Protein AF-A0AAD9BUG5-F1 (afdb_monomer_lite)

Sequence (79 aa):
MAGAQPGVHALQLKPVSVPESLRRGTKFMKWDDDSTTVTPVTLTVDPKGYFLYWTDQNNCFMLDELGKNFLHFFTGSYF

Secondary structure (DSSP, 8-state):
-------------PPP---HHHHH-EEEEEEETTEEEEEEEEEEE-TTS--EEEEEHHHHHHHHHHHHHHHHHHHS---

Foldseek 3Di:
DDDDPPDPPPVPDDQDADDVDQAVWDWDWDDDPVDPDTFIWTWHADRNRPDIDIDTVVVVVVVVVVVVVVVCVVVPDPD

InterPro domains:
  IPR037862 PLC-beta, PH domain [PF17787] (17-59)

Radius of gyration: 24.02 Å; chains: 1; bounding box: 40×52×78 Å

pLDDT: mean 74.1, std 16.04, range [43.34, 94.19]

Structure (mmCIF, N/CA/C/O backbone):
data_AF-A0AAD9BUG5-F1
#
_entry.id   AF-A0AAD9BUG5-F1
#
loop_
_atom_site.group_PDB
_atom_site.id
_atom_site.type_symbol
_atom_site.label_atom_id
_atom_site.label_alt_id
_atom_site.label_comp_id
_atom_site.label_asym_id
_atom_site.label_entity_id
_atom_site.label_seq_id
_atom_site.pdbx_PDB_ins_code
_atom_site.Cartn_x
_atom_site.Cartn_y
_atom_site.Cartn_z
_atom_site.occupancy
_atom_site.B_iso_or_equiv
_atom_site.auth_seq_id
_atom_site.auth_comp_id
_atom_site.auth_asym_id
_atom_site.auth_atom_id
_atom_site.pdbx_PDB_model_num
ATOM 1 N N . MET A 1 1 ? -22.032 -9.270 52.485 1.00 43.34 1 MET A N 1
ATOM 2 C CA . MET A 1 1 ? -22.306 -9.699 51.097 1.00 43.34 1 MET A CA 1
ATOM 3 C C . MET A 1 1 ? -21.640 -8.685 50.179 1.00 43.34 1 MET A C 1
ATOM 5 O O . MET A 1 1 ? -22.102 -7.556 50.126 1.00 43.34 1 MET A O 1
ATOM 9 N N . ALA A 1 2 ? -20.491 -9.019 49.585 1.00 48.19 2 ALA A N 1
ATOM 10 C CA . ALA A 1 2 ? -19.787 -8.113 48.678 1.00 48.19 2 ALA A CA 1
ATOM 11 C C . ALA A 1 2 ? -20.369 -8.282 47.268 1.00 48.19 2 ALA A C 1
ATOM 13 O O . ALA A 1 2 ? -20.335 -9.380 46.718 1.00 48.19 2 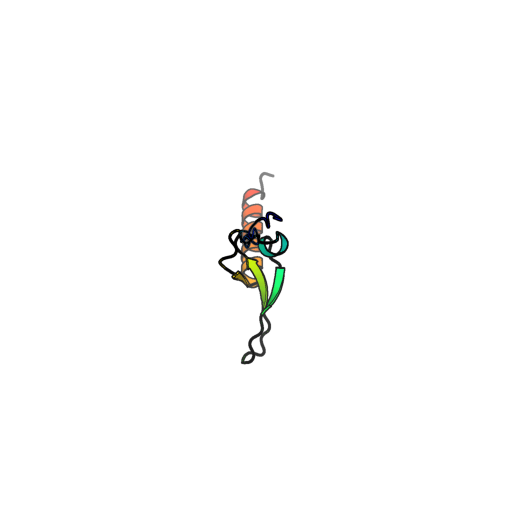ALA A O 1
ATOM 14 N N . GLY A 1 3 ? -20.946 -7.216 46.714 1.00 56.41 3 GLY A N 1
ATOM 15 C CA . GLY A 1 3 ? -21.411 -7.191 45.331 1.00 56.41 3 GLY A CA 1
ATOM 16 C C . GLY A 1 3 ? -20.217 -7.192 44.385 1.00 56.41 3 GLY A C 1
ATOM 17 O O . GLY A 1 3 ? -19.630 -6.145 44.130 1.00 56.41 3 GLY A O 1
ATOM 18 N N . ALA A 1 4 ? -19.840 -8.364 43.881 1.00 59.59 4 ALA A N 1
ATOM 19 C CA . ALA A 1 4 ? -18.934 -8.455 42.748 1.00 59.59 4 ALA A CA 1
ATOM 20 C C . ALA A 1 4 ? -19.672 -7.919 41.513 1.00 59.59 4 ALA A C 1
ATOM 22 O O . ALA A 1 4 ? -20.681 -8.490 41.102 1.00 59.59 4 ALA A O 1
ATOM 23 N N . GLN A 1 5 ? -19.199 -6.811 40.939 1.00 62.78 5 GLN A N 1
ATOM 24 C CA . GLN A 1 5 ? -19.671 -6.360 39.631 1.00 62.78 5 GLN A CA 1
ATOM 25 C C . GLN A 1 5 ? -19.236 -7.412 38.595 1.00 62.78 5 GLN A C 1
ATOM 27 O O . GLN A 1 5 ? -18.029 -7.609 38.419 1.00 62.78 5 GLN A O 1
ATOM 32 N N . PRO A 1 6 ? -20.164 -8.134 37.938 1.00 54.00 6 PRO A N 1
ATOM 33 C CA . PRO A 1 6 ? -19.788 -9.167 36.991 1.00 54.00 6 PRO A CA 1
ATOM 34 C C . PRO A 1 6 ? -19.260 -8.511 35.712 1.00 54.00 6 PRO A C 1
ATOM 36 O O . PRO A 1 6 ? -19.983 -7.788 35.035 1.00 54.00 6 PRO A O 1
ATOM 39 N N . GLY A 1 7 ? -17.987 -8.773 35.414 1.00 60.28 7 GLY A N 1
ATOM 40 C CA . GLY A 1 7 ? -17.407 -8.853 34.073 1.00 60.28 7 GLY A CA 1
ATOM 41 C C . GLY A 1 7 ? -17.804 -7.786 33.052 1.00 60.28 7 GLY A C 1
ATOM 42 O O . GLY A 1 7 ? -18.663 -8.021 32.211 1.00 60.28 7 GLY A O 1
ATOM 43 N N . VAL A 1 8 ? -17.040 -6.694 32.994 1.00 53.88 8 VAL A N 1
ATOM 44 C CA . VAL A 1 8 ? -16.883 -5.921 31.751 1.00 53.88 8 VAL A CA 1
ATOM 45 C C . VAL A 1 8 ? -15.438 -6.044 31.275 1.00 53.88 8 VAL A C 1
ATOM 47 O O . VAL A 1 8 ? -14.729 -5.067 31.083 1.00 53.88 8 VAL A O 1
ATOM 50 N N . HIS A 1 9 ? -14.994 -7.277 31.038 1.00 56.09 9 HIS A N 1
ATOM 51 C CA . HIS A 1 9 ? -14.000 -7.505 29.989 1.00 56.09 9 HIS A CA 1
ATOM 52 C C . HIS A 1 9 ? -14.755 -7.721 28.677 1.00 56.09 9 HIS A C 1
ATOM 54 O O . HIS A 1 9 ? -14.644 -8.760 28.033 1.00 56.09 9 HIS A O 1
ATOM 60 N N . ALA A 1 10 ? -15.581 -6.743 28.293 1.00 62.44 10 ALA A N 1
ATOM 61 C CA . ALA A 1 10 ? -16.038 -6.667 26.919 1.00 62.44 10 ALA A CA 1
ATOM 62 C C . ALA A 1 10 ? -14.779 -6.432 26.082 1.00 62.44 10 ALA A C 1
ATOM 64 O O . ALA A 1 10 ? -14.154 -5.375 26.187 1.00 62.44 10 ALA A O 1
ATOM 65 N N . LEU A 1 11 ? -14.364 -7.441 25.315 1.00 62.62 11 LEU A N 1
ATOM 66 C CA . LEU A 1 11 ? -13.319 -7.295 24.313 1.00 62.62 11 LEU A CA 1
ATOM 67 C C . LEU A 1 11 ? -13.805 -6.226 23.328 1.00 62.62 11 LEU A C 1
ATOM 69 O O . LEU A 1 11 ? -14.615 -6.499 22.445 1.00 62.62 11 LEU A O 1
ATOM 73 N N . GLN A 1 12 ? -13.384 -4.982 23.546 1.00 69.62 12 GLN A N 1
ATOM 74 C CA . GLN A 1 12 ? -13.719 -3.847 22.698 1.00 69.62 12 GLN A CA 1
ATOM 75 C C . GLN A 1 12 ? -12.962 -4.030 21.384 1.00 69.62 12 GLN A C 1
ATOM 77 O O . GLN A 1 12 ? -11.823 -3.583 21.239 1.00 69.62 12 GLN A O 1
ATOM 82 N N . LEU A 1 13 ? -13.578 -4.753 20.448 1.00 70.44 13 LEU A N 1
ATOM 83 C CA . LEU A 1 13 ? -13.075 -4.887 19.090 1.00 70.44 13 LEU A CA 1
ATOM 84 C C . LEU A 1 13 ? -13.075 -3.495 18.464 1.00 70.44 13 LEU A C 1
ATOM 86 O O . LEU A 1 13 ? -14.125 -2.905 18.212 1.00 70.44 13 LEU A O 1
ATOM 90 N N . LYS A 1 14 ? -11.880 -2.947 18.263 1.00 78.75 14 LYS A N 1
ATOM 91 C CA . LYS A 1 14 ? -11.716 -1.682 17.558 1.00 78.75 14 LYS A CA 1
ATOM 92 C C . LYS A 1 14 ? -11.760 -1.954 16.057 1.00 78.75 14 LYS A C 1
ATOM 94 O O . LYS A 1 14 ? -11.156 -2.934 15.614 1.00 78.75 14 LYS A O 1
ATOM 99 N N . PRO A 1 15 ? -12.437 -1.103 15.270 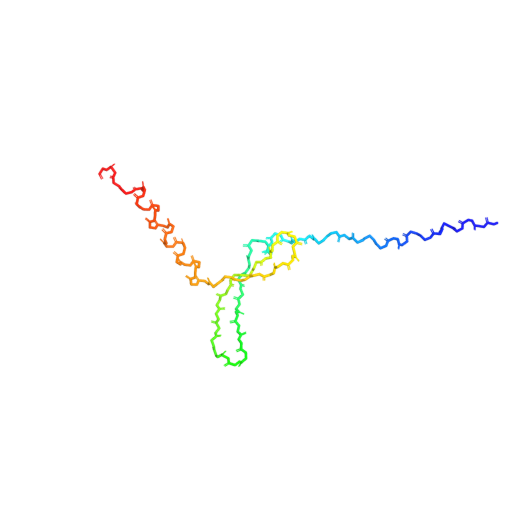1.00 80.00 15 PRO A N 1
ATOM 100 C CA . PRO A 1 15 ? -12.327 -1.180 13.823 1.00 80.00 15 PRO A CA 1
ATOM 101 C C . PRO A 1 15 ? -10.860 -1.017 13.410 1.00 80.00 15 PRO A C 1
ATOM 103 O O . PRO A 1 15 ? -10.098 -0.289 14.055 1.00 80.00 15 PRO A O 1
ATOM 106 N N . VAL A 1 16 ? -10.469 -1.705 12.335 1.00 84.00 16 VAL A N 1
ATOM 107 C CA . VAL A 1 16 ? -9.136 -1.556 11.746 1.00 84.00 16 VAL A CA 1
ATOM 108 C C . VAL A 1 16 ? -8.938 -0.096 11.356 1.00 84.00 16 VAL A C 1
ATOM 110 O O . VAL A 1 16 ? -9.748 0.489 10.640 1.00 84.00 16 VAL A O 1
ATOM 113 N N . SER A 1 17 ? -7.852 0.491 11.852 1.00 88.81 17 SER A N 1
ATOM 114 C CA . SER A 1 17 ? -7.410 1.825 11.471 1.00 88.81 17 SER A CA 1
ATOM 115 C C . SER A 1 17 ? -6.100 1.685 10.721 1.00 88.81 17 SER A C 1
ATOM 117 O O . SER A 1 17 ? -5.120 1.178 11.270 1.00 88.81 17 SER A O 1
ATOM 119 N N . VAL A 1 18 ? -6.096 2.097 9.455 1.00 89.94 18 VAL A N 1
ATOM 120 C CA . VAL A 1 18 ? -4.911 2.014 8.603 1.00 89.94 18 VAL A CA 1
ATOM 121 C C . VAL A 1 18 ? -4.069 3.283 8.784 1.00 89.94 18 VAL A C 1
ATOM 123 O O . VAL A 1 18 ? -4.567 4.382 8.518 1.00 89.94 18 VAL A O 1
ATOM 126 N N . PRO A 1 19 ? -2.796 3.160 9.204 1.00 91.19 19 PRO A N 1
ATOM 127 C CA . PRO A 1 19 ? -1.868 4.279 9.307 1.00 91.19 19 PRO A CA 1
ATOM 128 C C . PRO A 1 19 ? -1.743 5.067 8.002 1.00 91.19 19 PRO A C 1
ATOM 130 O O . PRO A 1 19 ? -1.742 4.498 6.909 1.00 91.19 19 PRO A O 1
ATOM 133 N N . GLU A 1 20 ? -1.549 6.382 8.106 1.00 89.25 20 GLU A N 1
ATOM 134 C CA . GLU A 1 20 ? -1.394 7.242 6.928 1.00 89.25 20 GLU A CA 1
ATOM 135 C C . GLU A 1 20 ? -0.170 6.860 6.082 1.00 89.25 20 GLU A C 1
ATOM 137 O O . GLU A 1 20 ? -0.230 6.932 4.860 1.00 89.25 20 GLU A O 1
ATOM 142 N N . SER A 1 21 ? 0.909 6.376 6.702 1.00 87.69 21 SER A N 1
ATOM 143 C CA . SER A 1 21 ? 2.099 5.883 5.996 1.00 87.69 21 SER A CA 1
ATOM 144 C C . SER A 1 21 ? 1.789 4.720 5.048 1.00 87.69 21 SER A C 1
ATOM 146 O O . SER A 1 21 ? 2.284 4.693 3.922 1.00 87.69 21 SER A O 1
ATOM 148 N N . LEU A 1 22 ? 0.920 3.794 5.467 1.00 88.19 22 LEU A N 1
ATOM 149 C CA . LEU A 1 22 ? 0.479 2.670 4.638 1.00 88.19 22 LEU A CA 1
ATOM 150 C C . LEU A 1 22 ? -0.519 3.104 3.560 1.00 88.19 22 LEU A C 1
ATOM 152 O O . LEU A 1 22 ? -0.549 2.513 2.485 1.00 88.19 22 LEU A O 1
ATOM 156 N N . ARG A 1 23 ? -1.305 4.156 3.813 1.00 89.75 23 ARG A N 1
ATOM 157 C CA . ARG A 1 23 ? -2.234 4.733 2.826 1.00 89.75 23 ARG A CA 1
ATOM 158 C C . ARG A 1 23 ? -1.531 5.580 1.767 1.00 89.75 23 ARG A C 1
ATOM 160 O O . ARG A 1 23 ? -1.968 5.610 0.624 1.00 89.75 23 ARG A O 1
ATOM 167 N N . ARG A 1 24 ? -0.470 6.293 2.152 1.00 88.44 24 ARG A N 1
ATOM 168 C CA . ARG A 1 24 ? 0.341 7.137 1.262 1.00 88.44 24 ARG A CA 1
ATOM 169 C C . ARG A 1 24 ? 1.239 6.302 0.348 1.00 88.44 24 ARG A C 1
ATOM 171 O O . ARG A 1 24 ? 1.606 6.760 -0.728 1.00 88.44 24 ARG A O 1
ATOM 178 N N . GLY A 1 25 ? 1.548 5.082 0.774 1.00 89.38 25 GLY A N 1
ATOM 179 C CA . GLY A 1 25 ? 2.415 4.162 0.061 1.00 89.38 25 GLY A CA 1
ATOM 180 C C . GLY A 1 25 ? 3.861 4.280 0.531 1.00 89.38 25 GLY A C 1
ATOM 181 O O . GLY A 1 25 ? 4.380 5.371 0.767 1.00 89.38 25 GLY A O 1
ATOM 182 N N . THR A 1 26 ? 4.522 3.137 0.685 1.00 89.44 26 THR A N 1
ATOM 183 C CA . THR A 1 26 ? 5.935 3.045 1.081 1.00 89.44 26 THR A CA 1
ATOM 184 C C . THR A 1 26 ? 6.699 2.218 0.051 1.00 89.44 26 THR A C 1
ATOM 186 O O . THR A 1 26 ? 6.155 1.273 -0.516 1.00 89.44 26 THR A O 1
ATOM 189 N N . LYS A 1 27 ? 7.952 2.587 -0.234 1.00 90.19 27 LYS A N 1
ATOM 190 C CA . LYS A 1 27 ? 8.784 1.876 -1.214 1.00 90.19 27 LYS A CA 1
ATOM 191 C C . LYS A 1 27 ? 9.397 0.620 -0.598 1.00 90.19 27 LYS A C 1
ATOM 193 O O . LYS A 1 27 ? 10.009 0.692 0.463 1.00 90.19 27 LYS A O 1
ATOM 198 N N . PHE A 1 28 ? 9.274 -0.495 -1.304 1.00 91.12 28 PHE A N 1
ATOM 199 C CA . PHE A 1 28 ? 9.842 -1.792 -0.950 1.00 91.12 28 PHE A CA 1
ATOM 200 C C . PHE A 1 28 ? 10.510 -2.438 -2.163 1.00 91.12 28 PHE A C 1
ATOM 202 O O . PHE A 1 28 ? 10.292 -2.026 -3.301 1.00 91.12 28 PHE A O 1
ATOM 209 N N . MET A 1 29 ? 11.318 -3.462 -1.910 1.00 89.44 29 MET A N 1
ATOM 210 C CA . MET A 1 29 ? 11.902 -4.309 -2.944 1.00 89.44 29 MET A CA 1
ATOM 211 C C . MET A 1 29 ? 11.113 -5.613 -3.012 1.00 89.44 29 MET A C 1
ATOM 213 O O . MET A 1 29 ? 11.069 -6.358 -2.033 1.00 89.44 29 MET A O 1
ATOM 217 N N . LYS A 1 30 ? 10.477 -5.879 -4.154 1.00 88.25 30 LYS A N 1
ATOM 218 C CA . LYS A 1 30 ? 9.885 -7.180 -4.454 1.00 88.25 30 LYS A CA 1
ATOM 219 C C . LYS A 1 30 ? 10.985 -8.084 -5.000 1.00 88.25 30 LYS A C 1
ATOM 221 O O . LYS A 1 30 ? 11.681 -7.702 -5.937 1.00 88.25 30 LYS A O 1
ATOM 226 N N . TRP A 1 31 ? 11.134 -9.251 -4.396 1.00 89.31 31 TRP A N 1
ATOM 227 C CA . TRP A 1 31 ? 12.068 -10.294 -4.796 1.00 89.31 31 TRP A CA 1
ATOM 228 C C . TRP A 1 31 ? 11.331 -11.633 -4.707 1.00 89.31 31 TRP A C 1
ATOM 230 O O . TRP A 1 31 ? 10.432 -11.777 -3.876 1.00 89.31 31 TRP A O 1
ATOM 240 N N . ASP A 1 32 ? 11.671 -12.571 -5.582 1.00 85.19 32 ASP A N 1
ATOM 241 C CA . ASP A 1 32 ? 11.085 -13.910 -5.637 1.00 85.19 32 ASP A CA 1
ATOM 242 C C . ASP A 1 32 ? 12.249 -14.917 -5.623 1.00 85.19 32 ASP A C 1
ATOM 244 O O . ASP A 1 32 ? 13.226 -14.701 -6.333 1.00 85.19 32 ASP A O 1
ATOM 248 N N . ASP A 1 33 ? 12.179 -15.998 -4.837 1.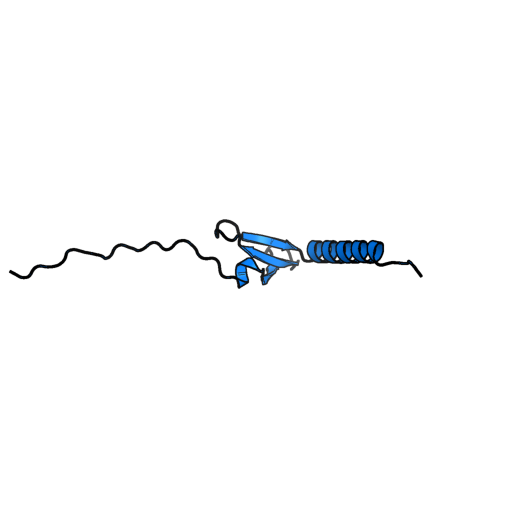00 84.06 33 ASP A N 1
ATOM 249 C CA . ASP A 1 33 ? 13.305 -16.949 -4.675 1.00 84.06 33 ASP A CA 1
ATOM 250 C C . ASP A 1 33 ? 13.759 -17.585 -6.005 1.00 84.06 33 ASP A C 1
ATOM 252 O O . ASP A 1 33 ? 14.944 -17.844 -6.212 1.00 84.06 33 ASP A O 1
ATOM 256 N N . ASP A 1 34 ? 12.822 -17.779 -6.936 1.00 83.19 34 ASP A N 1
ATOM 257 C CA . ASP A 1 34 ? 13.078 -18.354 -8.262 1.00 83.19 34 ASP A CA 1
ATOM 258 C C . ASP A 1 34 ? 13.622 -17.329 -9.276 1.00 83.19 34 ASP A C 1
ATOM 260 O O . ASP A 1 34 ? 13.944 -17.672 -10.417 1.00 83.19 34 ASP A O 1
ATOM 264 N N . SER A 1 35 ? 13.702 -16.050 -8.898 1.00 74.62 35 SER A N 1
ATOM 265 C CA . SER A 1 35 ? 14.048 -14.946 -9.784 1.00 74.62 35 SER A CA 1
ATOM 266 C C . SER A 1 35 ? 15.168 -14.095 -9.194 1.00 74.62 35 SER A C 1
ATOM 268 O O . SER A 1 35 ? 15.026 -13.463 -8.156 1.00 74.62 35 SER A O 1
ATOM 270 N N . THR A 1 36 ? 16.286 -13.961 -9.908 1.00 78.12 36 THR A N 1
ATOM 271 C CA . THR A 1 36 ? 17.366 -13.035 -9.513 1.00 78.12 36 THR A CA 1
ATOM 272 C C . THR A 1 36 ? 16.988 -11.556 -9.660 1.00 78.12 36 THR A C 1
ATOM 274 O O . THR A 1 36 ? 17.803 -10.676 -9.385 1.00 78.12 36 THR A O 1
ATOM 277 N N . THR A 1 37 ? 15.780 -11.259 -10.140 1.00 77.06 37 THR A N 1
ATOM 278 C CA . THR A 1 37 ? 15.302 -9.896 -10.361 1.00 77.06 37 THR A CA 1
ATOM 279 C C . THR A 1 37 ? 14.672 -9.316 -9.102 1.00 77.06 37 THR A C 1
ATOM 281 O O . THR A 1 37 ? 13.718 -9.857 -8.551 1.00 77.06 37 THR A O 1
ATOM 284 N N . VAL A 1 38 ? 15.193 -8.163 -8.687 1.00 85.56 38 VAL A N 1
ATOM 285 C CA . VAL A 1 38 ? 14.632 -7.351 -7.608 1.00 85.56 38 VAL A CA 1
ATOM 286 C C . VAL A 1 38 ? 13.950 -6.141 -8.232 1.00 85.56 38 VAL A C 1
ATOM 288 O O . VAL A 1 38 ? 14.607 -5.320 -8.875 1.00 85.56 38 VAL A O 1
ATOM 291 N N . THR A 1 39 ? 12.639 -6.019 -8.041 1.00 86.00 39 THR A N 1
ATOM 292 C CA . THR A 1 39 ? 11.845 -4.922 -8.602 1.00 86.00 39 THR A CA 1
ATOM 293 C C . THR A 1 39 ? 11.419 -3.970 -7.492 1.00 86.00 39 THR A C 1
ATOM 295 O O . THR A 1 39 ? 10.763 -4.388 -6.533 1.00 86.00 39 THR A O 1
ATOM 298 N N . PRO A 1 40 ? 11.746 -2.675 -7.589 1.00 89.12 40 PRO A N 1
ATOM 299 C CA . PRO A 1 40 ? 11.290 -1.715 -6.607 1.00 89.12 40 PRO A CA 1
ATOM 300 C C . PRO A 1 40 ? 9.795 -1.426 -6.816 1.00 89.12 40 PRO A C 1
ATOM 302 O O . PRO A 1 40 ? 9.356 -1.064 -7.906 1.00 89.12 40 PRO A O 1
ATOM 305 N N . VAL A 1 41 ? 9.001 -1.542 -5.754 1.00 91.06 41 VAL A N 1
ATOM 306 C CA . VAL A 1 41 ? 7.544 -1.355 -5.780 1.00 91.06 41 VAL A CA 1
ATOM 307 C C . VAL A 1 41 ? 7.099 -0.357 -4.716 1.00 91.06 41 VAL A C 1
ATOM 309 O O . VAL A 1 41 ? 7.741 -0.206 -3.677 1.00 91.06 41 VAL A O 1
ATOM 312 N N . THR A 1 42 ? 5.994 0.343 -4.960 1.00 91.19 42 THR A N 1
ATOM 313 C CA . THR A 1 42 ? 5.309 1.131 -3.926 1.00 91.19 42 THR A CA 1
ATOM 314 C C . THR A 1 42 ? 4.146 0.314 -3.394 1.00 91.19 42 THR A C 1
ATOM 316 O O . THR A 1 42 ? 3.281 -0.088 -4.164 1.00 91.19 42 THR A O 1
ATOM 319 N N . LEU A 1 43 ? 4.140 0.057 -2.092 1.00 92.38 43 LEU A N 1
ATOM 320 C CA . LEU A 1 43 ? 3.187 -0.808 -1.410 1.00 92.38 43 LEU A CA 1
ATOM 321 C C . LEU A 1 43 ? 2.187 0.050 -0.629 1.00 92.38 43 LEU A C 1
ATOM 323 O O . LEU A 1 43 ? 2.603 0.877 0.189 1.00 92.38 43 LEU A O 1
ATOM 327 N N . THR A 1 44 ? 0.895 -0.147 -0.885 1.00 92.69 44 THR A N 1
ATOM 328 C CA . THR A 1 44 ? -0.192 0.695 -0.369 1.00 92.69 44 THR A CA 1
ATOM 329 C C . THR A 1 44 ? -1.347 -0.160 0.152 1.00 92.69 44 THR A C 1
ATOM 331 O O . THR A 1 44 ? -1.661 -1.215 -0.402 1.00 92.69 44 THR A O 1
ATOM 334 N N . VAL A 1 45 ? -1.994 0.307 1.221 1.00 94.19 45 VAL A N 1
ATOM 335 C CA . VAL A 1 45 ? -3.170 -0.325 1.838 1.00 94.19 45 VAL A CA 1
ATOM 336 C C . VAL A 1 45 ? -4.400 0.557 1.625 1.00 94.19 45 VAL A C 1
ATOM 338 O O . VAL A 1 45 ? -4.323 1.785 1.739 1.00 94.19 45 VAL A O 1
ATOM 341 N N . ASP A 1 46 ? -5.550 -0.048 1.326 1.00 92.62 46 ASP A N 1
ATOM 342 C CA . ASP A 1 46 ? -6.800 0.702 1.207 1.00 92.62 46 ASP A CA 1
ATOM 343 C C . ASP A 1 46 ? -7.270 1.258 2.572 1.00 92.62 46 ASP A C 1
ATOM 345 O O . ASP A 1 46 ? -6.954 0.694 3.617 1.00 92.62 46 ASP A O 1
ATOM 349 N N . PRO A 1 47 ? -8.061 2.345 2.616 1.00 89.19 47 PRO A N 1
ATOM 350 C CA . PRO A 1 47 ? -8.470 2.964 3.879 1.00 89.19 47 PRO A CA 1
ATOM 351 C C . PRO A 1 47 ? -9.247 2.054 4.840 1.00 89.19 47 PRO A C 1
ATOM 353 O O . PRO A 1 47 ? -9.268 2.338 6.037 1.00 89.19 47 PRO A O 1
ATOM 356 N N . LYS A 1 48 ? -9.901 0.998 4.340 1.00 89.69 48 LYS A N 1
ATOM 357 C CA . LYS A 1 48 ? -10.638 0.028 5.159 1.00 89.69 48 LYS A CA 1
ATOM 358 C C . LYS A 1 48 ? -9.755 -1.134 5.632 1.00 89.69 48 LYS A C 1
ATOM 360 O O . LYS A 1 48 ? -10.182 -1.883 6.506 1.00 89.69 48 LYS A O 1
ATOM 365 N N . GLY A 1 49 ? -8.536 -1.258 5.104 1.00 88.94 49 GLY A N 1
ATOM 366 C CA . GLY A 1 49 ? -7.550 -2.256 5.517 1.00 88.94 49 GLY A CA 1
ATOM 367 C C . GLY A 1 49 ? -7.857 -3.673 5.041 1.00 88.94 49 GLY A C 1
ATOM 368 O O . GLY A 1 49 ? -7.486 -4.630 5.714 1.00 88.94 49 GLY A O 1
ATOM 369 N N . TYR A 1 50 ? -8.552 -3.816 3.915 1.00 90.75 50 TYR A N 1
ATOM 370 C CA . TYR A 1 50 ? -8.917 -5.103 3.323 1.00 90.75 50 TYR A CA 1
ATOM 371 C C . TYR A 1 50 ? -7.909 -5.598 2.289 1.00 90.75 50 TYR A C 1
ATOM 373 O O . TYR A 1 50 ? -7.698 -6.801 2.166 1.00 90.75 50 TYR A O 1
ATOM 381 N N . PHE A 1 51 ? -7.295 -4.685 1.545 1.00 93.25 51 PHE A N 1
ATOM 382 C CA . PHE A 1 51 ? -6.447 -4.989 0.409 1.00 93.25 51 PHE A CA 1
ATOM 383 C C . PHE A 1 51 ? -5.095 -4.313 0.545 1.00 93.25 51 PHE A C 1
ATOM 385 O O . PHE A 1 51 ? -4.979 -3.112 0.807 1.00 93.25 51 PHE A O 1
ATOM 392 N N . LEU A 1 52 ? -4.074 -5.117 0.279 1.00 92.75 52 LEU A N 1
ATOM 393 C CA . LEU A 1 52 ? -2.725 -4.664 0.032 1.00 92.75 52 LEU A CA 1
ATOM 394 C C . LEU A 1 52 ? -2.445 -4.788 -1.462 1.00 92.75 52 LEU A C 1
ATOM 396 O O . LEU A 1 52 ? -2.633 -5.857 -2.040 1.00 92.75 52 LEU A O 1
ATOM 400 N N . TYR A 1 53 ? -1.986 -3.705 -2.075 1.00 92.00 53 TYR A N 1
ATOM 401 C CA . TYR A 1 53 ? -1.604 -3.692 -3.480 1.00 92.00 53 TYR A CA 1
ATOM 402 C C . TYR A 1 53 ? -0.266 -2.983 -3.656 1.00 92.00 53 TYR A C 1
ATOM 404 O O . TYR A 1 53 ? 0.151 -2.174 -2.824 1.00 92.00 53 TYR A O 1
ATOM 412 N N . TRP A 1 54 ? 0.423 -3.307 -4.745 1.00 90.75 54 TRP A N 1
ATOM 413 C CA . TRP A 1 54 ? 1.691 -2.687 -5.089 1.00 90.75 54 TRP A CA 1
ATOM 414 C C . TRP A 1 54 ? 1.677 -2.180 -6.523 1.00 90.75 54 TRP A C 1
ATOM 416 O O . TRP A 1 54 ? 1.030 -2.748 -7.403 1.00 90.75 54 TRP A O 1
ATOM 426 N N . THR A 1 55 ? 2.413 -1.103 -6.757 1.00 87.75 55 THR A N 1
ATOM 427 C CA . THR A 1 55 ? 2.648 -0.555 -8.089 1.00 87.75 55 THR A CA 1
ATOM 428 C C . THR A 1 55 ? 4.136 -0.595 -8.399 1.00 87.75 55 THR A C 1
ATOM 430 O O . THR A 1 55 ? 4.970 -0.208 -7.577 1.00 87.75 55 THR A O 1
ATOM 433 N N . ASP A 1 56 ? 4.475 -1.096 -9.586 1.00 83.56 56 ASP A N 1
ATOM 434 C CA . ASP A 1 56 ? 5.840 -1.037 -10.103 1.00 83.56 56 ASP A CA 1
ATOM 435 C C . ASP A 1 56 ? 6.212 0.427 -10.391 1.00 83.56 56 ASP A C 1
ATOM 437 O O . ASP A 1 56 ? 5.394 1.216 -10.883 1.00 83.56 56 ASP A O 1
ATOM 441 N N . GLN A 1 57 ? 7.454 0.797 -10.089 1.00 68.75 57 GLN A N 1
ATOM 442 C CA . GLN A 1 57 ? 8.003 2.100 -10.441 1.00 68.75 57 GLN A CA 1
ATOM 443 C C . GLN A 1 57 ? 7.962 2.375 -11.943 1.00 68.75 57 GLN A C 1
ATOM 445 O O . GLN A 1 57 ? 7.831 3.540 -12.313 1.00 68.75 57 GLN A O 1
ATOM 450 N N . ASN A 1 58 ? 7.977 1.349 -12.797 1.00 61.66 58 ASN A N 1
ATOM 451 C CA . ASN A 1 58 ? 7.879 1.546 -14.243 1.00 61.66 58 ASN A CA 1
ATOM 452 C C . ASN A 1 58 ? 6.550 2.215 -14.650 1.00 61.66 58 ASN A C 1
ATOM 454 O O . ASN A 1 58 ? 6.530 3.123 -15.478 1.00 61.66 58 ASN A O 1
ATOM 458 N N . ASN A 1 59 ? 5.444 1.847 -13.994 1.00 57.62 59 ASN A N 1
ATOM 459 C CA . ASN A 1 59 ? 4.139 2.475 -14.226 1.00 57.62 59 ASN A CA 1
ATOM 460 C C . ASN A 1 59 ? 4.030 3.858 -13.572 1.00 57.62 59 ASN A C 1
ATOM 462 O O . ASN A 1 59 ? 3.322 4.723 -14.081 1.00 57.62 59 ASN A O 1
ATOM 466 N N . CYS A 1 60 ? 4.735 4.084 -12.459 1.00 54.16 60 CYS A N 1
ATOM 467 C CA . CYS A 1 60 ? 4.793 5.396 -11.815 1.00 54.16 60 CYS A CA 1
ATOM 468 C C . CYS A 1 60 ? 5.554 6.408 -12.686 1.00 54.16 60 CYS A C 1
ATOM 470 O O . CYS A 1 60 ? 5.068 7.513 -12.901 1.00 54.16 60 CYS A O 1
ATOM 472 N N . PHE A 1 61 ? 6.700 6.006 -13.246 1.00 58.25 61 PHE A N 1
ATOM 473 C CA . PHE A 1 61 ? 7.491 6.837 -14.154 1.00 58.25 61 PHE A CA 1
ATOM 474 C C . PHE A 1 61 ? 6.706 7.184 -15.424 1.00 58.25 61 PHE A C 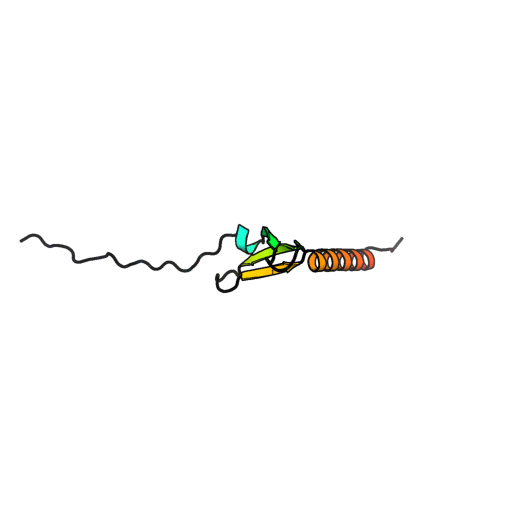1
ATOM 476 O O . PHE A 1 61 ? 6.614 8.354 -15.776 1.00 58.25 61 PHE A O 1
ATOM 483 N N . MET A 1 62 ? 6.049 6.196 -16.043 1.00 56.12 62 MET A N 1
ATOM 484 C CA . MET A 1 62 ? 5.200 6.406 -17.223 1.00 56.12 62 MET A CA 1
ATOM 485 C C . MET A 1 62 ? 4.050 7.391 -16.966 1.00 56.12 62 MET A C 1
ATOM 487 O O . MET A 1 62 ? 3.785 8.254 -17.797 1.00 56.12 62 MET A O 1
ATOM 491 N N . LEU A 1 63 ? 3.352 7.287 -15.829 1.00 60.19 63 LEU A N 1
ATOM 492 C CA . LEU A 1 63 ? 2.242 8.191 -15.501 1.00 60.19 63 LEU A CA 1
ATOM 493 C C . LEU A 1 63 ? 2.719 9.608 -15.167 1.00 60.19 63 LEU A C 1
ATOM 495 O O . LEU A 1 63 ? 2.050 10.575 -15.525 1.00 60.19 63 LEU A O 1
ATOM 499 N N . A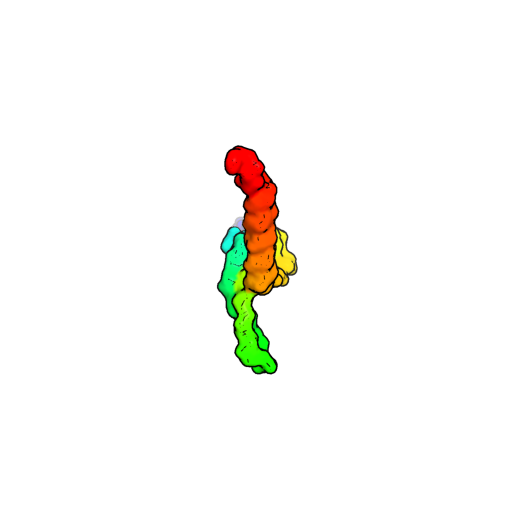SP A 1 64 ? 3.871 9.735 -14.514 1.00 63.81 64 ASP A N 1
ATOM 500 C CA . ASP A 1 64 ? 4.477 11.027 -14.200 1.00 63.81 64 ASP A CA 1
ATOM 501 C C . ASP A 1 64 ? 4.997 11.718 -15.475 1.00 63.81 64 ASP A C 1
ATOM 503 O O . ASP A 1 64 ? 4.769 12.909 -15.676 1.00 63.81 64 ASP A O 1
ATOM 507 N N . GLU A 1 65 ? 5.611 10.967 -16.392 1.00 61.47 65 GLU A N 1
ATOM 508 C CA . GLU A 1 65 ? 6.097 11.471 -17.679 1.00 61.47 65 GLU A CA 1
ATOM 509 C C . GLU A 1 65 ? 4.948 11.830 -18.630 1.00 61.47 65 GLU A C 1
ATOM 511 O O . GLU A 1 65 ? 4.949 12.911 -19.2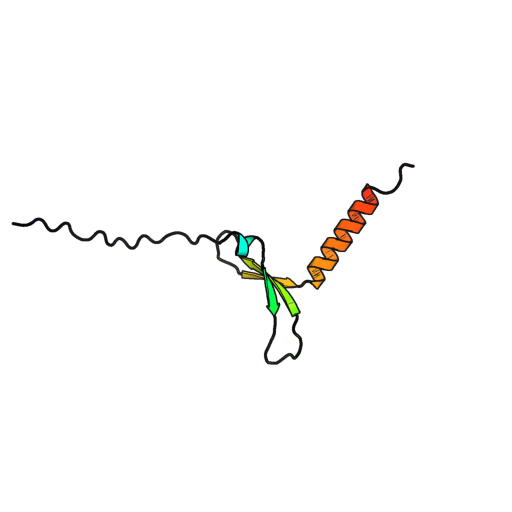20 1.00 61.47 65 GLU A O 1
ATOM 516 N N . LEU A 1 66 ? 3.907 10.994 -18.719 1.00 63.88 66 LEU A N 1
ATOM 517 C CA . LEU A 1 66 ? 2.688 11.338 -19.451 1.00 63.88 66 LEU A CA 1
ATOM 518 C C . LEU A 1 66 ? 2.015 12.569 -18.839 1.00 63.88 66 LEU A C 1
ATOM 520 O O . LEU A 1 66 ? 1.681 13.490 -19.576 1.00 63.88 66 LEU A O 1
ATOM 524 N N . GLY A 1 67 ? 1.874 12.644 -17.513 1.00 61.97 67 GLY A N 1
ATOM 525 C CA . GLY A 1 67 ? 1.305 13.806 -16.826 1.00 61.97 67 GLY A CA 1
ATOM 526 C C . GLY A 1 67 ? 2.082 15.101 -17.089 1.00 61.97 67 GLY A C 1
ATOM 527 O O . GLY A 1 67 ? 1.476 16.142 -17.343 1.00 61.97 67 GLY A O 1
ATOM 528 N N . LYS A 1 68 ? 3.418 15.034 -17.112 1.00 62.22 68 LYS A N 1
ATOM 529 C CA . LYS A 1 68 ? 4.306 16.154 -17.470 1.00 62.22 68 LYS A CA 1
ATOM 530 C C . LYS A 1 68 ? 4.187 16.553 -18.938 1.00 62.22 68 LYS A C 1
ATOM 532 O O . LYS A 1 68 ? 4.129 17.744 -19.233 1.00 62.22 68 LYS A O 1
ATOM 537 N N . ASN A 1 69 ? 4.100 15.582 -19.844 1.00 62.22 69 ASN A N 1
ATOM 538 C CA . ASN A 1 69 ? 3.903 15.834 -21.270 1.00 62.22 69 ASN A CA 1
ATOM 539 C C . ASN A 1 69 ? 2.530 16.464 -21.536 1.00 62.22 69 ASN A C 1
ATOM 541 O O . ASN A 1 69 ? 2.445 17.449 -22.265 1.00 62.22 69 ASN A O 1
ATOM 545 N N . PHE A 1 70 ? 1.470 15.975 -20.886 1.00 57.38 70 PHE A N 1
ATOM 546 C CA . PHE A 1 70 ? 0.146 16.594 -20.939 1.00 57.38 70 PHE A CA 1
ATOM 547 C C . PHE A 1 70 ? 0.175 18.028 -20.401 1.00 57.38 70 PHE A C 1
ATOM 549 O O . PHE A 1 70 ? -0.369 18.918 -21.049 1.00 57.38 70 PHE A O 1
ATOM 556 N N . LEU A 1 71 ? 0.855 18.292 -19.280 1.00 57.97 71 LEU A N 1
ATOM 557 C CA . LEU A 1 71 ? 0.987 19.653 -18.754 1.00 57.97 71 LEU A CA 1
ATOM 558 C C . LEU A 1 71 ? 1.744 20.570 -19.731 1.00 57.97 71 LEU A C 1
ATOM 560 O O . LEU A 1 71 ? 1.292 21.682 -19.977 1.00 57.97 71 LEU A O 1
ATOM 564 N N . HIS A 1 72 ? 2.824 20.088 -20.356 1.00 57.59 72 HIS A N 1
ATOM 565 C CA . HIS A 1 72 ? 3.574 20.843 -21.364 1.00 57.59 72 HIS A CA 1
ATOM 566 C C . HIS A 1 72 ? 2.724 21.181 -22.604 1.00 57.59 72 HIS A C 1
ATOM 568 O O . HIS A 1 72 ? 2.844 22.279 -23.140 1.00 57.59 72 HIS A O 1
ATOM 574 N N . PHE A 1 73 ? 1.807 20.297 -23.021 1.00 54.38 73 PHE A N 1
ATOM 575 C CA . PHE A 1 73 ? 0.827 20.596 -24.077 1.00 54.38 73 PHE A CA 1
ATOM 576 C C . PHE A 1 73 ? -0.180 21.689 -23.684 1.00 54.38 73 PHE A C 1
ATOM 578 O O . PHE A 1 73 ? -0.643 22.418 -24.556 1.00 54.38 73 PHE A O 1
ATOM 585 N N . PHE A 1 74 ? -0.512 21.837 -22.397 1.00 51.00 74 PHE A N 1
ATOM 586 C CA . PHE A 1 74 ? -1.405 22.902 -21.920 1.00 51.00 74 PHE A CA 1
ATOM 587 C C . PHE A 1 74 ? -0.677 24.214 -21.596 1.00 51.00 74 PHE A C 1
ATOM 589 O O . PHE A 1 74 ? -1.307 25.270 -21.609 1.00 51.00 74 PHE A O 1
ATOM 596 N N . THR A 1 75 ? 0.630 24.175 -21.323 1.00 53.38 75 THR A N 1
ATOM 597 C CA . THR A 1 75 ? 1.428 25.363 -20.966 1.00 53.38 75 THR A CA 1
ATOM 598 C C . THR A 1 75 ? 2.354 25.857 -22.086 1.00 53.38 75 THR A C 1
ATOM 600 O O . THR A 1 75 ? 3.046 26.854 -21.896 1.00 53.38 75 THR A O 1
ATOM 603 N N . GLY A 1 76 ? 2.397 25.182 -23.240 1.00 49.81 76 GLY A N 1
ATOM 604 C CA . GLY A 1 76 ? 3.279 25.500 -24.366 1.00 49.81 76 GLY A CA 1
ATOM 605 C C . GLY A 1 76 ? 2.659 26.423 -25.423 1.00 49.81 76 GLY A C 1
ATOM 606 O O . GLY A 1 76 ? 1.849 25.983 -26.231 1.00 49.81 76 GLY A O 1
ATOM 607 N N . SER A 1 77 ? 3.142 27.671 -25.447 1.00 50.28 77 SER A N 1
ATOM 608 C CA . SER A 1 77 ? 3.067 28.686 -26.518 1.00 50.28 77 SER A CA 1
ATOM 609 C C . SER A 1 77 ? 1.716 29.338 -26.852 1.00 50.28 77 SER A C 1
ATOM 611 O O . SER A 1 77 ? 1.096 29.071 -27.878 1.00 50.28 77 SER A O 1
ATOM 613 N N . TYR A 1 78 ? 1.397 30.381 -26.080 1.00 47.81 78 TYR A N 1
ATOM 614 C CA . TYR A 1 78 ? 1.077 31.690 -26.664 1.00 47.81 78 TYR A CA 1
ATOM 615 C C . TYR A 1 78 ? 2.159 32.681 -26.221 1.00 47.81 78 TYR A C 1
ATOM 617 O O . TYR A 1 78 ? 2.010 33.295 -25.172 1.00 47.81 78 TYR A O 1
ATOM 625 N N . PHE A 1 79 ? 3.276 32.712 -26.949 1.00 43.44 79 PHE A N 1
ATOM 626 C CA . PHE A 1 79 ? 4.188 33.831 -27.251 1.00 43.44 79 PHE A CA 1
ATOM 627 C C . PHE A 1 79 ? 5.439 33.260 -27.926 1.00 43.44 79 PHE A C 1
ATOM 629 O O . PHE A 1 79 ? 5.900 32.178 -27.491 1.00 43.44 79 PHE A O 1
#

Organism: Dissostichus eleginoides (NCBI:txid100907)